Protein AF-A0A1V6MY61-F1 (afdb_monomer_lite)

InterPro domains:
  IPR012310 DNA ligase, ATP-dependent, central [PF01068] (8-80)

Foldseek 3Di:
DDDDPPDPADAEADEFDQDDPRDGCPPPARVVRRVVVVCCCVVVVDDPSYDHDDDDPDPVVQVVVVVCVVVVDPHDDDGDD

Sequence (81 aa):
MFGPPESENPFAFAFDVLHLAGTDTTAWPYQRRRAALEELFSSLHLPAPQTLSPSTTDPATALEWLDWTATGLEGLCFKRQ

Structure (mmCIF, N/CA/C/O backbone):
data_AF-A0A1V6MY61-F1
#
_entry.id   AF-A0A1V6MY61-F1
#
loop_
_atom_site.group_PDB
_atom_site.id
_atom_site.type_symbol
_atom_site.label_atom_id
_atom_site.label_alt_id
_atom_site.label_comp_id
_atom_site.label_asym_id
_atom_site.label_entity_id
_atom_site.label_seq_id
_atom_site.pdbx_PDB_ins_code
_atom_site.Cartn_x
_atom_site.Cartn_y
_atom_site.Cartn_z
_atom_site.occupancy
_atom_site.B_iso_or_equiv
_atom_site.auth_seq_id
_atom_site.auth_comp_id
_atom_site.auth_asym_id
_atom_site.auth_atom_id
_atom_site.pdbx_PDB_model_num
ATOM 1 N N . MET A 1 1 ? 30.966 -3.347 29.718 1.00 52.59 1 MET A N 1
ATOM 2 C CA . MET A 1 1 ? 30.390 -2.288 28.870 1.00 52.59 1 MET A CA 1
ATOM 3 C C . MET A 1 1 ? 29.750 -2.958 27.667 1.00 52.59 1 MET A C 1
ATOM 5 O O . MET A 1 1 ? 30.441 -3.211 26.699 1.00 52.59 1 MET A O 1
ATOM 9 N N . PHE A 1 2 ? 28.474 -3.318 27.770 1.00 55.09 2 PHE A N 1
ATOM 10 C CA . PHE A 1 2 ? 27.634 -3.688 26.630 1.00 55.09 2 PHE A CA 1
ATOM 11 C C . PHE A 1 2 ? 26.247 -3.157 26.986 1.00 55.09 2 PHE A C 1
ATOM 13 O O . PHE A 1 2 ? 25.553 -3.749 27.809 1.00 55.09 2 PHE A O 1
ATOM 20 N N . GLY A 1 3 ? 25.929 -1.953 26.507 1.00 53.19 3 GLY A N 1
ATOM 21 C CA . GLY A 1 3 ? 24.553 -1.459 26.544 1.00 53.19 3 GLY A CA 1
ATOM 22 C C . GLY A 1 3 ? 23.657 -2.350 25.674 1.00 53.19 3 GLY A C 1
ATOM 23 O O . GLY A 1 3 ? 24.186 -3.172 24.918 1.00 53.19 3 GLY A O 1
ATOM 24 N N . PRO A 1 4 ? 22.324 -2.229 25.780 1.00 56.44 4 PRO A N 1
ATOM 25 C CA . PRO A 1 4 ? 21.425 -2.929 24.868 1.00 56.44 4 PRO A CA 1
ATOM 26 C C . PRO A 1 4 ? 21.809 -2.610 23.408 1.00 56.44 4 PRO A C 1
ATOM 28 O O . PRO A 1 4 ? 22.233 -1.483 23.134 1.00 56.44 4 PRO A O 1
ATOM 31 N N . PRO A 1 5 ? 21.735 -3.583 22.479 1.00 59.28 5 PRO A N 1
ATOM 32 C CA . PRO A 1 5 ? 22.093 -3.357 21.085 1.00 59.28 5 PRO A CA 1
ATOM 33 C C . PRO A 1 5 ? 21.201 -2.264 20.487 1.00 59.28 5 PRO A C 1
ATOM 35 O O . PRO A 1 5 ? 19.981 -2.294 20.608 1.00 59.28 5 PRO A O 1
ATOM 38 N N . GLU A 1 6 ? 21.830 -1.305 19.824 1.00 58.56 6 GLU A N 1
ATOM 39 C CA . GLU A 1 6 ? 21.245 -0.070 19.299 1.00 58.56 6 GLU A CA 1
ATOM 40 C C . GLU A 1 6 ? 20.349 -0.294 18.050 1.00 58.56 6 GLU A C 1
ATOM 42 O O . GLU A 1 6 ? 20.515 0.366 17.031 1.00 58.56 6 GLU A O 1
ATOM 47 N N . SER A 1 7 ? 19.393 -1.237 18.070 1.00 56.84 7 SER A N 1
ATOM 48 C CA . SER A 1 7 ? 18.515 -1.492 16.902 1.00 56.84 7 SER A CA 1
ATOM 49 C C . SER A 1 7 ? 17.070 -1.924 17.208 1.00 56.84 7 SER A C 1
ATOM 51 O O . SER A 1 7 ? 16.436 -2.589 16.393 1.00 56.84 7 SER A O 1
ATOM 53 N N . GLU A 1 8 ? 16.491 -1.527 18.342 1.00 56.38 8 GLU A N 1
ATOM 54 C CA . GLU A 1 8 ? 15.102 -1.887 18.700 1.00 56.38 8 GLU A CA 1
ATOM 55 C C . GLU A 1 8 ? 14.016 -1.050 17.989 1.00 56.38 8 GLU A C 1
ATOM 57 O O . GLU A 1 8 ? 12.981 -0.737 18.573 1.00 56.38 8 GLU A O 1
ATOM 62 N N . ASN A 1 9 ? 14.218 -0.670 16.722 1.00 59.25 9 ASN A N 1
ATOM 63 C CA . ASN A 1 9 ? 13.137 -0.076 15.931 1.00 59.25 9 ASN A CA 1
ATOM 64 C C . ASN A 1 9 ? 13.269 -0.433 14.436 1.00 59.25 9 ASN A C 1
ATOM 66 O O . ASN A 1 9 ? 13.906 0.308 13.682 1.00 59.25 9 ASN A O 1
ATOM 70 N N . PRO A 1 10 ? 12.743 -1.593 13.993 1.00 68.38 10 PRO A N 1
ATOM 71 C CA . PRO A 1 10 ? 12.889 -2.034 12.611 1.00 68.38 10 PRO A CA 1
ATOM 72 C C . PRO A 1 10 ? 12.170 -1.085 11.649 1.00 68.38 10 PRO A C 1
ATOM 74 O O . 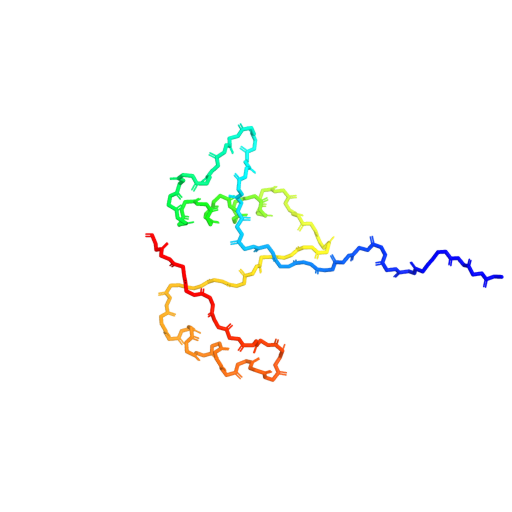PRO A 1 10 ? 11.039 -0.663 11.891 1.00 68.38 10 PRO A O 1
ATOM 77 N N . PHE A 1 11 ? 12.831 -0.778 10.532 1.00 81.19 11 PHE A N 1
ATOM 78 C CA . PHE A 1 11 ? 12.224 -0.019 9.447 1.00 81.19 11 PHE A CA 1
ATOM 79 C C . PHE A 1 11 ? 11.164 -0.855 8.727 1.00 81.19 11 PHE A C 1
ATOM 81 O O . PHE A 1 11 ? 11.417 -2.011 8.387 1.00 81.19 11 PHE A O 1
ATOM 88 N N . ALA A 1 12 ? 9.985 -0.278 8.487 1.00 86.88 12 ALA A N 1
ATOM 89 C CA . ALA A 1 12 ? 8.851 -0.986 7.901 1.00 86.88 12 ALA A CA 1
ATOM 90 C C . ALA A 1 12 ? 8.204 -0.209 6.747 1.00 86.88 12 ALA A C 1
ATOM 92 O O . ALA A 1 12 ? 7.996 1.002 6.818 1.00 86.88 12 ALA A O 1
ATOM 93 N N . PHE A 1 13 ? 7.811 -0.940 5.702 1.00 89.94 13 PHE A N 1
ATOM 94 C CA . PHE A 1 13 ? 6.973 -0.429 4.620 1.00 89.94 13 PHE A CA 1
ATOM 95 C C . PHE A 1 13 ? 5.522 -0.877 4.832 1.00 89.94 13 PHE A C 1
ATOM 97 O O . PHE A 1 13 ? 5.198 -2.058 4.706 1.00 89.94 13 PHE A O 1
ATOM 104 N N . ALA A 1 14 ? 4.632 0.065 5.137 1.00 93.25 14 ALA A N 1
ATOM 105 C CA . ALA A 1 14 ? 3.207 -0.193 5.305 1.00 93.25 14 ALA A CA 1
ATOM 106 C C . ALA A 1 14 ? 2.488 -0.231 3.947 1.00 93.25 14 ALA A C 1
ATOM 108 O O . ALA A 1 14 ? 2.634 0.674 3.122 1.00 93.25 14 ALA A O 1
ATOM 109 N N . PHE A 1 15 ? 1.676 -1.265 3.718 1.00 95.00 15 PHE A N 1
ATOM 110 C CA . PHE A 1 15 ? 0.998 -1.496 2.434 1.00 95.00 15 PHE A CA 1
ATOM 111 C C . PHE A 1 15 ? -0.520 -1.720 2.537 1.00 95.00 15 PHE A C 1
ATOM 113 O O . PHE A 1 15 ? -1.181 -1.792 1.497 1.00 95.00 15 PHE A O 1
ATOM 120 N N . ASP A 1 16 ? -1.078 -1.879 3.739 1.00 96.00 16 ASP A N 1
ATOM 121 C CA . ASP A 1 16 ? -2.522 -2.025 3.974 1.00 96.00 16 ASP A CA 1
ATOM 122 C C . ASP A 1 16 ? -2.895 -1.546 5.391 1.00 96.00 16 ASP A C 1
ATOM 124 O O . ASP A 1 16 ? -2.031 -1.408 6.258 1.00 96.00 16 ASP A O 1
ATOM 128 N N . VAL A 1 17 ? -4.186 -1.310 5.622 1.00 95.94 17 VAL A N 1
ATOM 129 C CA . VAL A 1 17 ? -4.779 -1.043 6.939 1.00 95.94 17 VAL A CA 1
ATOM 130 C C . VAL A 1 17 ? -5.954 -1.991 7.114 1.00 95.94 17 VAL A C 1
ATOM 132 O O . VAL A 1 17 ? -6.912 -1.926 6.349 1.00 95.94 17 VAL A O 1
ATOM 135 N N . LEU A 1 18 ? -5.869 -2.891 8.097 1.00 96.94 18 LEU A N 1
ATOM 136 C CA . LEU A 1 18 ? -6.881 -3.933 8.346 1.00 96.94 18 LEU A CA 1
ATOM 137 C C . LEU A 1 18 ? -7.885 -3.540 9.434 1.00 96.94 18 LEU A C 1
ATOM 139 O O . LEU A 1 18 ? -8.976 -4.097 9.520 1.00 96.94 18 LEU A O 1
ATOM 143 N N . HIS A 1 19 ? -7.510 -2.573 10.267 1.00 97.19 19 HIS A N 1
ATOM 144 C CA . HIS A 1 19 ? -8.362 -2.048 11.315 1.00 97.19 19 HIS A CA 1
ATOM 145 C C . HIS A 1 19 ? -8.039 -0.575 11.552 1.00 97.19 19 HIS A C 1
ATOM 147 O O . HIS A 1 19 ? -6.870 -0.207 11.685 1.00 97.19 19 HIS A O 1
ATOM 153 N N . LEU A 1 20 ? -9.067 0.268 11.609 1.00 95.19 20 LEU A N 1
ATOM 154 C CA . LEU A 1 20 ? -8.918 1.711 11.768 1.00 95.19 20 LEU A CA 1
ATOM 155 C C . LEU A 1 20 ? -9.978 2.240 12.731 1.00 95.19 20 LEU A C 1
ATOM 157 O O . LEU A 1 20 ? -11.171 2.105 12.472 1.00 95.19 20 LEU A O 1
ATOM 161 N N . ALA A 1 21 ? -9.540 2.836 13.844 1.00 92.19 21 ALA A N 1
ATOM 162 C CA . ALA A 1 21 ? -10.417 3.460 14.841 1.00 92.19 21 ALA A CA 1
ATOM 163 C C . ALA A 1 21 ? -11.615 2.577 15.272 1.00 92.19 21 ALA A C 1
ATOM 165 O O . ALA A 1 21 ? -12.746 3.046 15.359 1.00 92.19 21 ALA A O 1
ATOM 166 N N . GLY A 1 22 ? -11.382 1.280 15.513 1.00 95.50 22 GLY A N 1
ATOM 167 C CA . GLY A 1 22 ? -12.441 0.340 15.919 1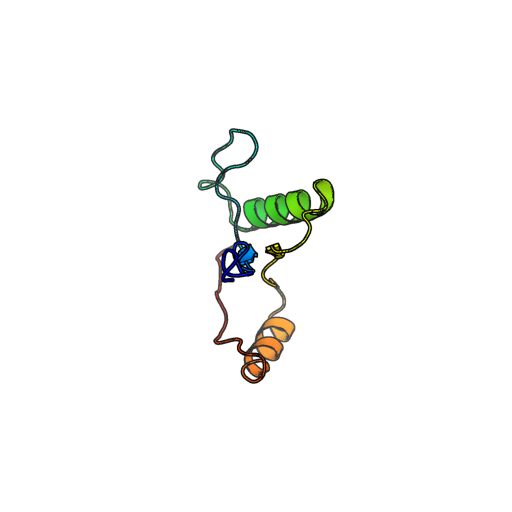.00 95.50 22 GLY A CA 1
ATOM 168 C C . GLY A 1 22 ? -13.217 -0.303 14.765 1.00 95.50 22 GLY A C 1
ATOM 169 O O . GLY A 1 22 ? -14.112 -1.104 15.013 1.00 95.50 22 GLY A O 1
ATOM 170 N N . THR A 1 23 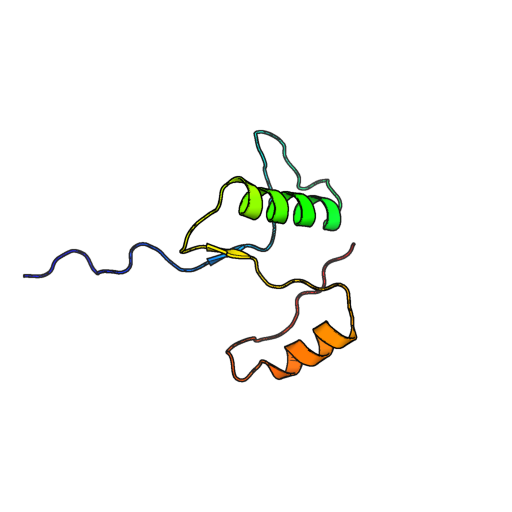? -12.902 0.044 13.515 1.00 96.88 23 THR A N 1
ATOM 171 C CA . THR A 1 23 ? -13.556 -0.509 12.325 1.00 96.88 23 THR A CA 1
ATOM 172 C C . THR A 1 23 ? -12.671 -1.554 11.658 1.00 96.88 23 THR A C 1
ATOM 174 O O . THR A 1 23 ? -11.550 -1.240 11.261 1.00 96.88 23 THR A O 1
ATOM 177 N N . ASP A 1 24 ? -13.191 -2.771 11.480 1.00 97.94 24 ASP A N 1
ATOM 178 C CA . ASP A 1 24 ? -12.610 -3.776 10.583 1.00 97.94 24 ASP A CA 1
ATOM 179 C C . ASP A 1 24 ? -12.803 -3.332 9.124 1.00 97.94 24 ASP A C 1
ATOM 181 O O . ASP A 1 24 ? -13.925 -3.104 8.659 1.00 97.94 24 ASP A O 1
ATOM 185 N N . THR A 1 25 ? -11.695 -3.169 8.408 1.00 98.31 25 THR A N 1
ATOM 186 C CA . THR A 1 25 ? -11.680 -2.690 7.022 1.00 98.31 25 THR A CA 1
ATOM 187 C C . THR A 1 25 ? -11.509 -3.824 6.015 1.00 98.31 25 THR A C 1
ATOM 189 O O . THR A 1 25 ? -11.560 -3.565 4.815 1.00 98.31 25 THR A O 1
ATOM 192 N N . THR A 1 26 ? -11.325 -5.077 6.442 1.00 97.12 26 THR A N 1
ATOM 193 C CA . THR A 1 26 ? -10.976 -6.212 5.563 1.00 97.12 26 THR A CA 1
ATOM 194 C C . THR A 1 26 ? -12.020 -6.490 4.477 1.00 97.12 26 THR A C 1
ATOM 196 O O . THR A 1 26 ? -11.667 -6.920 3.378 1.00 97.12 26 THR A O 1
ATOM 199 N N . ALA A 1 27 ? -13.290 -6.167 4.737 1.00 97.06 27 ALA A N 1
ATOM 200 C CA . ALA A 1 27 ? -14.385 -6.269 3.771 1.00 97.06 27 ALA A CA 1
ATOM 201 C C . ALA A 1 27 ? -14.425 -5.120 2.741 1.00 97.06 27 ALA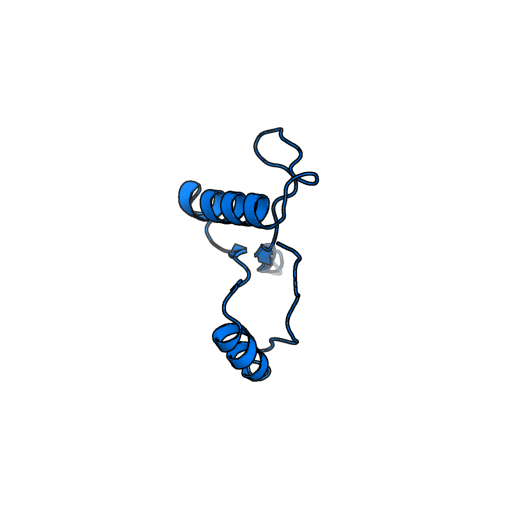 A C 1
ATOM 203 O O . ALA A 1 27 ? -15.200 -5.169 1.785 1.00 97.06 27 ALA A O 1
ATOM 204 N N . TRP A 1 28 ? -13.636 -4.059 2.924 1.00 97.62 28 TRP A N 1
ATOM 205 C CA . TRP A 1 28 ? -13.606 -2.927 1.999 1.00 97.62 28 TRP A CA 1
ATOM 206 C C . TRP A 1 28 ? -12.827 -3.276 0.725 1.00 97.62 28 TRP A C 1
ATOM 208 O O . TRP A 1 28 ? -11.864 -4.044 0.791 1.00 97.62 28 TRP A O 1
ATOM 218 N N . PRO A 1 29 ? -13.157 -2.658 -0.425 1.00 97.19 29 PRO A N 1
ATOM 219 C CA . PRO A 1 29 ? -12.288 -2.678 -1.599 1.00 97.19 29 PRO A CA 1
ATOM 220 C C . PRO A 1 29 ? -10.881 -2.175 -1.259 1.00 97.19 29 PRO A C 1
ATOM 222 O O . PRO A 1 29 ? -10.726 -1.271 -0.429 1.00 97.19 29 PRO A O 1
ATOM 225 N N . TYR A 1 30 ? -9.854 -2.730 -1.911 1.00 95.94 30 TYR A N 1
ATOM 226 C CA . TYR A 1 30 ? -8.461 -2.385 -1.610 1.00 95.94 30 TYR A CA 1
ATOM 227 C C . TYR A 1 30 ? -8.196 -0.888 -1.795 1.00 95.94 30 TYR A C 1
ATOM 229 O O . TYR A 1 30 ? -7.551 -0.283 -0.944 1.00 95.94 30 TYR A O 1
ATOM 237 N N . GLN A 1 31 ? -8.759 -0.270 -2.840 1.00 95.75 31 GLN A N 1
ATOM 238 C CA . GLN A 1 31 ? -8.608 1.165 -3.091 1.00 95.75 31 GLN A CA 1
ATOM 239 C C . GLN A 1 31 ? -9.051 2.013 -1.888 1.00 95.75 31 GLN A C 1
ATOM 241 O O . GLN A 1 31 ? -8.379 2.976 -1.519 1.00 95.75 31 GLN A O 1
ATOM 246 N N . ARG A 1 32 ? -10.146 1.621 -1.220 1.00 97.25 32 ARG A N 1
ATOM 247 C CA . ARG A 1 32 ? -10.642 2.324 -0.031 1.00 97.25 32 ARG A CA 1
ATOM 248 C C . ARG A 1 32 ? -9.705 2.150 1.162 1.00 97.25 32 ARG A C 1
ATOM 250 O O . ARG A 1 32 ? -9.456 3.118 1.874 1.00 97.25 32 ARG A O 1
ATOM 257 N N . ARG A 1 33 ? -9.176 0.941 1.384 1.00 97.62 33 ARG A N 1
ATOM 258 C CA . ARG A 1 33 ? -8.185 0.705 2.451 1.00 97.62 33 ARG A CA 1
ATOM 259 C C . ARG A 1 33 ? -6.897 1.479 2.183 1.00 97.62 33 ARG A C 1
ATOM 261 O O . ARG A 1 33 ? -6.363 2.109 3.088 1.00 97.62 33 ARG A O 1
ATOM 268 N N . ARG A 1 34 ? -6.442 1.509 0.928 1.00 96.88 34 ARG A N 1
ATOM 269 C CA . ARG A 1 34 ? -5.251 2.254 0.517 1.00 96.88 34 ARG A CA 1
ATOM 270 C C . ARG A 1 34 ? -5.389 3.755 0.784 1.00 96.88 34 ARG A C 1
ATOM 272 O O . ARG A 1 34 ? -4.498 4.316 1.411 1.00 96.88 34 ARG A O 1
ATOM 279 N N . ALA A 1 35 ? -6.508 4.366 0.396 1.00 96.38 35 ALA A N 1
ATOM 280 C CA . ALA A 1 35 ? -6.767 5.780 0.673 1.00 96.38 35 ALA A CA 1
ATOM 281 C C . ALA A 1 35 ? -6.803 6.079 2.184 1.00 96.38 35 ALA A C 1
ATOM 283 O O . ALA A 1 35 ? -6.237 7.068 2.638 1.00 96.38 35 ALA A O 1
ATOM 284 N N . ALA A 1 36 ? -7.412 5.196 2.985 1.00 96.50 36 ALA A N 1
ATOM 285 C CA . ALA A 1 36 ? -7.437 5.347 4.440 1.00 96.50 36 ALA A CA 1
ATOM 286 C C . ALA A 1 36 ? -6.037 5.238 5.077 1.00 96.50 36 ALA A C 1
ATOM 288 O O . ALA A 1 36 ? -5.737 5.950 6.031 1.00 96.50 36 ALA A O 1
ATOM 289 N N . LEU A 1 37 ? -5.172 4.368 4.546 1.00 95.44 37 LEU A N 1
ATOM 290 C CA . LEU A 1 37 ? -3.778 4.255 4.978 1.00 95.44 37 LEU A CA 1
ATOM 291 C C . LEU A 1 37 ? -2.965 5.515 4.630 1.00 95.44 37 LEU A C 1
ATOM 293 O O . LEU A 1 37 ? -2.172 5.972 5.449 1.00 95.44 37 LEU A O 1
ATOM 297 N N . GLU A 1 38 ? -3.154 6.082 3.438 1.00 94.75 38 GLU A N 1
ATOM 298 C CA . GLU A 1 38 ? -2.497 7.332 3.026 1.00 94.75 38 GLU A CA 1
ATOM 299 C C . GLU A 1 38 ? -2.923 8.510 3.910 1.00 94.75 38 GLU A C 1
ATOM 301 O O . GLU A 1 38 ? -2.070 9.244 4.412 1.00 94.75 38 GLU A O 1
ATOM 306 N N . GLU A 1 39 ? -4.225 8.629 4.186 1.00 94.50 39 GLU A N 1
ATOM 307 C CA . GLU A 1 39 ? -4.764 9.628 5.112 1.00 94.50 39 GLU A CA 1
ATOM 308 C C . GLU A 1 39 ? -4.196 9.451 6.527 1.00 94.50 39 GLU A C 1
ATOM 310 O O . GLU A 1 39 ? -3.846 10.429 7.181 1.00 94.50 39 GLU A O 1
ATOM 315 N N . LEU A 1 40 ? -4.039 8.212 7.008 1.00 92.12 40 LEU A N 1
ATOM 316 C CA . LEU A 1 40 ? -3.433 7.934 8.314 1.00 92.12 40 LEU A CA 1
ATOM 317 C C . LEU A 1 40 ? -1.991 8.456 8.399 1.00 92.12 40 LEU A C 1
ATOM 319 O O . LEU A 1 40 ? -1.622 9.088 9.387 1.00 92.12 40 LEU A O 1
ATOM 323 N N . PHE A 1 41 ? -1.181 8.214 7.365 1.00 91.31 41 PHE A N 1
ATOM 324 C CA . PHE A 1 41 ? 0.201 8.699 7.306 1.00 91.31 41 PHE A CA 1
ATOM 325 C C . PHE A 1 41 ? 0.272 10.227 7.212 1.00 91.31 41 PHE A C 1
ATOM 327 O O . PHE A 1 41 ? 1.103 10.834 7.888 1.00 91.31 41 PHE A O 1
ATOM 334 N N . SER A 1 42 ? -0.615 10.844 6.425 1.00 89.50 42 SER A N 1
ATOM 335 C CA . SER A 1 42 ? -0.688 12.301 6.280 1.00 89.50 42 SER A CA 1
ATOM 336 C C . SER A 1 42 ? -1.158 12.988 7.566 1.00 89.50 42 SER A C 1
ATOM 338 O O . SER A 1 42 ? -0.568 13.974 7.998 1.00 89.50 42 SER A O 1
ATOM 340 N N . SER A 1 43 ? -2.212 12.472 8.200 1.00 87.88 43 SER A N 1
ATOM 341 C CA . SER A 1 43 ? -2.841 13.091 9.375 1.00 87.88 43 SER A CA 1
ATOM 342 C C . SER A 1 43 ? -1.996 12.944 10.640 1.00 87.88 43 SER A C 1
ATOM 344 O O . SER A 1 43 ? -1.783 13.916 11.369 1.00 87.88 43 SER A O 1
ATOM 346 N N . LEU A 1 44 ? -1.469 11.745 10.895 1.00 81.19 44 LEU A N 1
ATOM 347 C CA . LEU A 1 44 ? -0.693 11.462 12.101 1.00 81.19 44 LEU A CA 1
ATOM 348 C C . LEU A 1 44 ? 0.785 11.843 11.980 1.00 81.19 44 LEU A C 1
ATOM 350 O O . LEU A 1 44 ? 1.510 11.698 12.962 1.00 81.19 44 LEU A O 1
ATOM 354 N N . HIS A 1 45 ? 1.228 12.320 10.809 1.00 75.81 45 HIS A N 1
ATOM 355 C CA . HIS A 1 45 ? 2.628 12.652 10.531 1.00 75.81 45 HIS A CA 1
ATOM 356 C C . HIS A 1 45 ? 3.576 11.542 10.997 1.00 75.81 45 HIS A C 1
ATOM 358 O O . HIS A 1 45 ? 4.583 11.828 11.644 1.00 75.81 45 HIS A O 1
ATOM 364 N N . LEU A 1 46 ? 3.207 10.278 10.743 1.00 70.12 46 LEU A N 1
ATOM 365 C CA . LEU A 1 46 ? 3.897 9.119 11.311 1.00 70.12 46 LEU A CA 1
ATOM 366 C C . LEU A 1 46 ? 5.392 9.208 10.972 1.00 70.12 46 LEU A C 1
ATOM 368 O O . LEU A 1 46 ? 5.749 9.102 9.796 1.00 70.12 46 LEU A O 1
ATOM 372 N N . PRO A 1 47 ? 6.267 9.440 11.967 1.00 62.97 47 PRO A N 1
ATOM 373 C CA . PRO A 1 47 ? 7.686 9.565 11.706 1.00 62.97 47 PRO A CA 1
ATOM 374 C C . PRO A 1 47 ? 8.300 8.178 11.497 1.00 62.97 47 PRO A C 1
ATOM 376 O O . PRO A 1 47 ? 7.670 7.141 11.734 1.00 62.97 47 PRO A O 1
ATOM 379 N N . ALA A 1 48 ? 9.566 8.169 11.079 1.00 62.28 48 ALA A N 1
ATOM 380 C CA . ALA A 1 48 ? 10.394 6.970 11.071 1.00 62.28 48 ALA A CA 1
ATOM 381 C C . ALA A 1 48 ? 10.198 6.146 12.371 1.00 62.28 48 ALA A C 1
ATOM 383 O O . ALA A 1 48 ? 10.076 6.727 13.454 1.00 62.28 48 ALA A O 1
ATOM 384 N N . PRO A 1 49 ? 10.153 4.805 12.269 1.00 76.62 49 PRO A N 1
ATOM 385 C CA . PRO A 1 49 ? 10.809 4.019 11.223 1.00 76.62 49 PRO A CA 1
ATOM 386 C C . PRO A 1 49 ? 9.852 3.444 10.162 1.00 76.62 49 PRO A C 1
ATOM 388 O O . PRO A 1 49 ? 10.205 2.489 9.482 1.00 76.62 49 PRO A O 1
ATOM 391 N N . GLN A 1 50 ? 8.642 3.982 10.005 1.00 84.31 50 GLN A N 1
ATOM 392 C CA . GLN A 1 50 ? 7.668 3.454 9.047 1.00 84.31 50 GLN A CA 1
ATOM 393 C C . GLN A 1 50 ? 7.419 4.409 7.882 1.00 84.31 50 GLN A C 1
ATOM 395 O O . GLN A 1 50 ? 7.293 5.615 8.063 1.00 84.31 50 GLN A O 1
ATOM 400 N N . THR A 1 51 ? 7.339 3.855 6.675 1.00 89.12 51 THR A N 1
ATOM 401 C CA . THR A 1 51 ? 7.003 4.584 5.448 1.00 89.12 51 THR A CA 1
ATOM 402 C C . THR A 1 51 ? 5.922 3.841 4.672 1.00 89.12 51 THR A C 1
ATOM 404 O O . THR A 1 51 ? 5.672 2.657 4.908 1.00 89.12 51 THR A O 1
ATOM 407 N N . LEU A 1 52 ? 5.274 4.513 3.726 1.00 91.62 52 LEU A N 1
ATOM 408 C CA . LEU A 1 52 ? 4.358 3.847 2.810 1.00 91.62 52 LEU A CA 1
ATOM 409 C C . LEU A 1 52 ? 5.142 3.055 1.766 1.00 91.62 52 LEU A C 1
ATOM 411 O O . LEU A 1 52 ? 6.076 3.561 1.147 1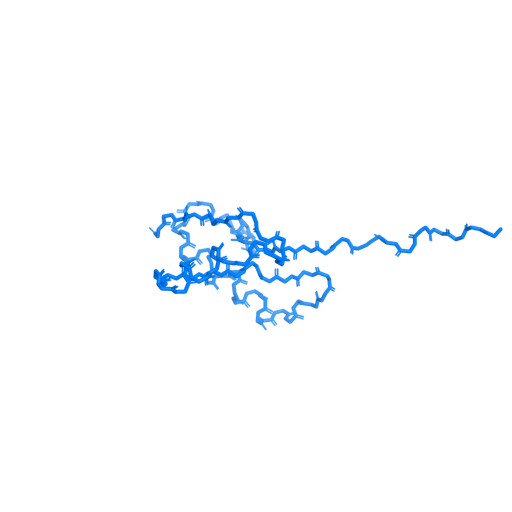.00 91.62 52 LEU A O 1
ATOM 415 N N . SER A 1 53 ? 4.709 1.820 1.525 1.00 92.44 53 SER A N 1
ATOM 416 C CA . SER A 1 53 ? 5.091 1.096 0.318 1.00 92.44 53 SER A CA 1
ATOM 417 C C . SER A 1 53 ? 4.608 1.888 -0.909 1.00 92.44 53 SER A C 1
ATOM 419 O O . SER A 1 53 ? 3.432 2.284 -0.935 1.00 92.44 53 SER A O 1
ATOM 421 N N . PRO A 1 54 ? 5.479 2.146 -1.905 1.00 92.31 54 PRO A N 1
ATOM 422 C CA . PRO A 1 54 ? 5.069 2.750 -3.164 1.00 92.31 54 PRO A CA 1
ATOM 423 C C . PRO A 1 54 ? 3.948 1.941 -3.820 1.00 92.31 54 PRO A C 1
ATOM 425 O O . PRO A 1 54 ? 3.957 0.711 -3.822 1.00 92.31 54 PRO A O 1
ATOM 428 N N . SER A 1 55 ? 2.962 2.635 -4.377 1.00 94.12 55 SER A N 1
ATOM 429 C CA . SER A 1 55 ? 1.842 2.025 -5.090 1.00 94.12 55 SER A CA 1
ATOM 430 C C . SER A 1 55 ? 1.476 2.904 -6.274 1.00 94.12 55 SER A C 1
ATOM 432 O O . SER A 1 55 ? 1.445 4.124 -6.150 1.00 94.12 55 SER A O 1
ATOM 434 N N . THR A 1 56 ? 1.180 2.288 -7.413 1.00 94.56 56 THR A N 1
ATOM 435 C CA . THR A 1 56 ? 0.758 2.985 -8.629 1.00 94.56 56 THR A CA 1
ATOM 436 C C . THR A 1 56 ? -0.351 2.201 -9.322 1.00 94.56 56 THR A C 1
ATOM 438 O O . THR A 1 56 ? -0.433 0.977 -9.194 1.00 94.56 56 THR A O 1
ATOM 441 N N . THR A 1 57 ? -1.220 2.909 -10.037 1.00 94.75 57 THR A N 1
ATOM 442 C CA . THR A 1 57 ? -2.172 2.329 -10.996 1.00 94.75 57 THR A CA 1
ATOM 443 C C . THR A 1 57 ? -1.745 2.570 -12.444 1.00 94.75 57 THR A C 1
ATOM 445 O O . THR A 1 57 ? -2.409 2.073 -13.350 1.00 94.75 57 THR A O 1
ATOM 448 N N . ASP A 1 58 ? -0.650 3.305 -12.668 1.00 96.56 58 ASP A N 1
ATOM 449 C CA . ASP A 1 58 ? -0.080 3.550 -13.989 1.00 96.56 58 ASP A CA 1
ATOM 450 C C . ASP A 1 58 ? 0.821 2.376 -14.421 1.00 96.56 58 ASP A C 1
ATOM 452 O O . ASP A 1 58 ? 1.844 2.116 -13.774 1.00 96.56 58 ASP A O 1
ATOM 456 N N . PRO A 1 59 ? 0.483 1.670 -15.517 1.00 95.00 59 PRO A N 1
ATOM 457 C CA . PRO A 1 59 ? 1.300 0.579 -16.032 1.00 95.00 59 PRO A CA 1
ATOM 458 C C . PRO A 1 59 ? 2.717 1.003 -16.435 1.00 95.00 59 PRO A C 1
ATOM 460 O O . PRO A 1 59 ? 3.628 0.187 -16.319 1.00 95.00 59 PRO A O 1
ATOM 463 N N . ALA A 1 60 ? 2.922 2.243 -16.897 1.00 96.06 60 ALA A N 1
ATOM 464 C CA . ALA A 1 60 ? 4.249 2.709 -17.300 1.00 96.06 60 ALA A CA 1
ATOM 465 C C . ALA A 1 60 ? 5.172 2.853 -16.082 1.00 96.06 60 ALA A C 1
ATOM 467 O O . ALA A 1 60 ? 6.263 2.286 -16.071 1.00 96.06 60 ALA A O 1
ATOM 468 N N . THR A 1 61 ? 4.683 3.502 -15.022 1.00 95.69 61 THR A N 1
ATOM 469 C CA . THR A 1 61 ? 5.363 3.567 -13.719 1.00 95.69 61 THR A CA 1
ATOM 470 C C . THR A 1 61 ? 5.654 2.166 -13.161 1.00 95.69 61 THR A C 1
ATOM 472 O O . THR A 1 61 ? 6.743 1.908 -12.660 1.00 95.69 61 THR A O 1
ATOM 475 N N . ALA A 1 62 ? 4.700 1.231 -13.255 1.00 93.94 62 ALA A N 1
ATOM 476 C CA . ALA A 1 62 ? 4.910 -0.137 -12.778 1.00 93.94 62 ALA A CA 1
ATOM 477 C C . ALA A 1 62 ? 6.037 -0.852 -13.545 1.00 93.94 62 ALA A C 1
ATOM 479 O O . ALA A 1 62 ? 6.870 -1.513 -12.931 1.00 93.94 62 ALA A O 1
ATOM 480 N N . LEU A 1 63 ? 6.084 -0.707 -14.873 1.00 92.94 63 LEU A N 1
ATOM 481 C CA . LEU A 1 63 ? 7.163 -1.262 -15.694 1.00 92.94 63 LEU A CA 1
ATOM 482 C C . LEU A 1 63 ? 8.523 -0.660 -15.329 1.00 92.94 63 LEU A C 1
ATOM 484 O O . LEU A 1 63 ? 9.477 -1.413 -15.178 1.00 92.94 63 LEU A O 1
ATOM 488 N N . GLU A 1 64 ? 8.598 0.656 -15.118 1.00 92.94 64 GLU A N 1
ATOM 489 C CA . GLU A 1 64 ? 9.826 1.329 -14.671 1.00 92.94 64 GLU A CA 1
ATOM 490 C C . GLU A 1 64 ? 10.343 0.754 -13.342 1.00 92.94 64 GLU A C 1
ATOM 492 O O . GLU A 1 64 ? 11.540 0.532 -13.176 1.00 92.94 64 GLU A O 1
ATOM 497 N N . TRP A 1 65 ? 9.449 0.457 -12.395 1.00 93.19 65 TRP A N 1
ATOM 498 C CA . TRP A 1 65 ? 9.846 -0.107 -11.101 1.00 93.19 65 TRP A CA 1
ATOM 499 C C . TRP A 1 65 ? 10.443 -1.510 -11.206 1.00 93.19 65 TRP A C 1
ATOM 501 O O . TRP A 1 65 ? 11.217 -1.894 -10.334 1.00 93.19 65 TRP A O 1
ATOM 511 N N . LEU A 1 66 ? 10.135 -2.285 -12.252 1.00 89.38 66 LEU A N 1
ATOM 512 C CA . LEU A 1 66 ? 10.777 -3.589 -12.455 1.00 89.38 66 LEU A CA 1
ATOM 513 C C . LEU A 1 66 ? 12.276 -3.463 -12.749 1.00 89.38 66 LEU A C 1
ATOM 515 O O . LEU A 1 66 ? 13.012 -4.409 -12.486 1.00 89.38 66 LEU A O 1
ATOM 519 N N . ASP A 1 67 ? 12.742 -2.302 -13.210 1.00 88.31 67 ASP A N 1
ATOM 520 C CA . ASP A 1 67 ? 14.168 -2.036 -13.413 1.00 88.31 67 ASP A CA 1
ATOM 521 C C . ASP A 1 67 ? 14.891 -1.673 -12.097 1.00 88.31 67 ASP A C 1
ATOM 523 O O . ASP A 1 67 ? 16.119 -1.578 -12.051 1.00 88.31 67 ASP A O 1
ATOM 527 N N . TRP A 1 68 ? 14.159 -1.506 -10.985 1.00 84.88 68 TRP A N 1
ATOM 528 C CA . TRP A 1 68 ? 14.712 -1.139 -9.673 1.00 84.88 68 TRP A CA 1
ATOM 529 C C . TRP A 1 68 ? 15.306 -2.328 -8.898 1.00 84.88 68 TRP A C 1
ATOM 531 O O . TRP A 1 68 ? 15.562 -2.237 -7.694 1.00 84.88 68 TRP A O 1
ATOM 541 N N . THR A 1 69 ? 15.599 -3.451 -9.557 1.00 73.06 69 THR A N 1
ATOM 542 C CA . THR A 1 69 ? 16.236 -4.611 -8.905 1.00 73.06 69 THR A CA 1
ATOM 543 C C . THR A 1 69 ? 17.571 -4.252 -8.253 1.00 73.06 69 THR A C 1
ATOM 545 O O . THR A 1 69 ? 17.923 -4.793 -7.205 1.00 73.06 69 THR A O 1
ATOM 548 N N . ALA A 1 70 ? 18.301 -3.285 -8.821 1.00 70.38 70 ALA A N 1
ATOM 549 C CA . ALA A 1 70 ? 19.557 -2.782 -8.267 1.00 70.38 70 ALA A CA 1
ATOM 550 C C . ALA A 1 70 ? 19.399 -2.079 -6.903 1.00 70.38 70 ALA A C 1
ATOM 552 O O . ALA A 1 70 ? 20.370 -1.996 -6.153 1.00 70.38 70 ALA A O 1
ATOM 553 N N . THR A 1 71 ? 18.199 -1.600 -6.553 1.00 74.50 71 THR A N 1
ATOM 554 C CA . THR A 1 71 ? 17.905 -0.976 -5.251 1.00 74.50 71 THR A CA 1
ATOM 555 C C . THR A 1 71 ? 17.268 -1.950 -4.256 1.00 74.50 71 THR A C 1
ATOM 557 O O . THR A 1 71 ? 16.756 -1.523 -3.224 1.00 74.50 71 THR A O 1
ATOM 560 N N . GLY A 1 72 ? 17.287 -3.256 -4.552 1.00 75.19 72 GLY A N 1
ATOM 561 C CA . GLY A 1 72 ? 16.763 -4.304 -3.672 1.00 75.19 72 GLY A CA 1
ATOM 562 C C . GLY A 1 72 ? 15.259 -4.562 -3.801 1.00 75.19 72 GLY A C 1
ATOM 563 O O . GLY A 1 72 ? 14.695 -5.253 -2.957 1.00 75.19 72 GLY A O 1
ATOM 564 N N . LEU A 1 73 ? 14.598 -4.026 -4.834 1.00 82.31 73 LEU A N 1
ATOM 565 C CA . LEU A 1 73 ? 13.209 -4.362 -5.145 1.00 82.31 73 LEU A CA 1
ATOM 566 C C . LEU A 1 73 ? 13.159 -5.707 -5.886 1.00 82.31 73 LEU A C 1
ATOM 568 O O . LEU A 1 73 ? 13.745 -5.854 -6.953 1.00 82.31 73 LEU A O 1
ATOM 572 N N . GLU A 1 74 ? 12.466 -6.696 -5.322 1.00 87.56 74 GLU A N 1
ATOM 573 C CA . GLU A 1 74 ? 12.414 -8.058 -5.886 1.00 87.56 74 GLU A CA 1
ATOM 574 C C . GLU A 1 74 ? 11.351 -8.225 -6.985 1.00 87.56 74 GLU A C 1
ATOM 576 O O . GLU A 1 74 ? 11.465 -9.103 -7.838 1.00 87.56 74 GLU A O 1
ATOM 581 N N . GLY A 1 75 ? 10.303 -7.398 -6.970 1.00 90.56 75 GLY A N 1
ATOM 582 C CA . GLY A 1 75 ? 9.207 -7.461 -7.933 1.00 90.56 75 GLY A CA 1
ATOM 583 C C . GLY A 1 75 ? 7.992 -6.628 -7.524 1.00 90.56 75 GLY A C 1
ATOM 584 O O . GLY A 1 75 ? 8.061 -5.788 -6.627 1.00 90.56 75 GLY A O 1
ATOM 585 N N . LEU A 1 76 ? 6.859 -6.872 -8.189 1.00 93.25 76 LEU A N 1
ATOM 586 C CA . LEU A 1 76 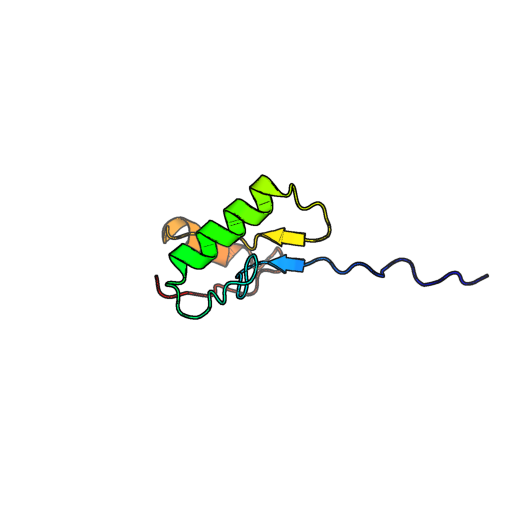? 5.606 -6.137 -7.992 1.00 93.25 76 LEU A CA 1
ATOM 587 C C . LEU A 1 76 ? 4.499 -7.022 -7.414 1.00 93.25 76 LEU A C 1
ATOM 589 O O . LEU A 1 76 ? 4.293 -8.154 -7.850 1.00 93.25 76 LEU A O 1
ATOM 593 N N . CYS A 1 77 ? 3.704 -6.453 -6.507 1.00 94.44 77 CYS A N 1
ATOM 594 C CA . CYS A 1 77 ? 2.487 -7.070 -5.983 1.00 94.44 77 CYS A CA 1
ATOM 595 C C . CYS A 1 77 ? 1.248 -6.408 -6.597 1.00 94.44 77 CYS A C 1
ATOM 597 O O . CYS A 1 77 ? 0.889 -5.288 -6.229 1.00 94.44 77 CYS A O 1
ATOM 599 N N . PHE A 1 78 ? 0.552 -7.113 -7.491 1.00 94.81 78 PHE A N 1
ATOM 600 C CA . PHE A 1 78 ? -0.692 -6.624 -8.087 1.00 94.81 78 PHE A CA 1
ATOM 601 C C . PHE A 1 78 ? -1.881 -6.900 -7.170 1.00 94.81 78 PHE A C 1
ATOM 603 O O . PHE A 1 78 ? -2.145 -8.037 -6.779 1.00 94.81 78 PHE A O 1
ATOM 610 N N . LYS A 1 79 ? -2.625 -5.844 -6.842 1.00 93.56 79 LYS A N 1
ATOM 611 C CA . LYS A 1 79 ? -3.813 -5.909 -5.989 1.00 93.56 79 LYS A CA 1
ATOM 612 C C . LYS A 1 79 ? -5.039 -5.530 -6.808 1.00 93.56 79 LYS A C 1
ATOM 614 O O . LYS A 1 79 ? -5.018 -4.550 -7.553 1.00 93.56 79 LYS A O 1
ATOM 619 N N . ARG A 1 80 ? -6.108 -6.315 -6.673 1.00 91.56 80 ARG A N 1
ATOM 620 C CA . ARG A 1 80 ? -7.385 -6.039 -7.339 1.00 91.56 80 ARG A CA 1
ATOM 621 C C . ARG A 1 80 ? -7.994 -4.756 -6.768 1.00 91.56 80 ARG A C 1
ATOM 623 O O . ARG A 1 80 ? -8.048 -4.621 -5.546 1.00 91.56 80 ARG A O 1
ATOM 630 N N . GLN A 1 81 ? -8.428 -3.861 -7.655 1.00 77.56 81 GLN A N 1
ATOM 631 C CA . GLN A 1 81 ? -9.116 -2.616 -7.298 1.00 77.56 81 GLN A CA 1
ATOM 632 C C . GLN A 1 81 ? -10.512 -2.902 -6.738 1.00 77.56 81 GLN A C 1
ATOM 634 O O . GLN A 1 81 ? -11.187 -3.805 -7.288 1.00 77.56 81 GLN A O 1
#

Secondary structure (DSSP, 8-state):
--PSPS--S--EEE---SEETTEE-TTS-HHHHHHHHHHHHHHHT--TTEEEPP--S-HHHHHHHHGGGGGT---------

Organism: NCBI:txid114686

Radius of gyration: 16.15 Å; chains: 1; bounding box: 45×21×46 Å

pLDDT: mean 86.11, std 13.46, range [52.59, 98.31]